Protein AF-A0A6A9SQL6-F1 (afdb_monomer)

Foldseek 3Di:
DDDDDDDDDDDPDPDDDDDDDDDDPAAAEAEEAEDAAEEAEAARYAEYAEYEYAHYEYEYYHYHAYAEYEYAAYEYYYEHEPDHPAAHEFEYAAYEYEYAYALQYFAKEKEFEQAFAEEEEDHPFDPWDDDGGIIIGGRHNHPHYYYIYYHHYYYYYYHHD

Sequence (161 aa):
GALAVDVDVSGDASGVRVDLDVEVPDGTAMAVVQTENGDVDVSDVAAVEAARSSNGDVTVRNAGPVEAVATENGDVGADVPAPLAGDVLVRSENGDVEAAVSPDVDAVVDAQTTNGTVDVDGLDLQDGSSGDTRVTGTLGDGTHEVTVVSTNGDVEVRALA

Solvent-accessible surface area (backbone atoms only — not comparable to full-atom values): 8320 Å² total; per-residue (Å²): 137,86,88,83,88,83,87,87,84,85,76,95,71,97,73,85,85,85,86,83,88,82,89,72,67,83,61,42,68,45,59,78,48,74,43,69,66,44,68,42,82,46,64,60,27,42,23,33,53,28,42,34,18,44,36,19,36,26,36,40,40,71,42,31,35,51,32,32,40,32,22,46,32,24,40,27,39,35,47,40,41,58,67,65,87,58,52,28,40,40,32,13,48,36,19,36,26,39,37,28,36,29,75,79,27,48,19,31,39,41,35,33,24,76,46,50,42,37,47,77,43,84,62,86,59,40,97,48,50,82,46,63,36,35,35,38,24,26,28,76,88,40,81,30,43,37,39,37,35,11,44,38,19,37,27,42,38,33,46,48,131

Secondary structure (DSSP, 8-state):
----------S--S-----------TTPEEEEEE-SSS-EEEES-SEEEEEE-SSS-EEEES-S-EEEEEEEES-EEEEEPSSPSS-EEEEEEES-EEEEE-TT--EEEEEEEEES-EEEES---EEEEEETTEEEEEETT--EEEEEEEEES-EEEEE--

pLDDT: mean 93.25, std 8.97, range [56.0, 98.88]

Nearest PDB structures (foldseek):
  4qrk-assembly1_A  TM=5.456E-01  e=3.244E-03  Clostridium sporogenes ATCC 15579

Radius of gyration: 16.6 Å; Cα contacts (8 Å, |Δi|>4): 471; chains: 1; bounding box: 43×31×47 Å

Structure (mmCIF, N/CA/C/O backbone):
data_AF-A0A6A9SQL6-F1
#
_entry.id   AF-A0A6A9SQL6-F1
#
loop_
_atom_site.group_PDB
_atom_site.id
_atom_site.type_symbol
_atom_site.label_atom_id
_atom_site.label_alt_id
_atom_site.label_comp_id
_atom_site.label_asym_id
_atom_site.label_entity_id
_atom_site.label_seq_id
_atom_site.pdbx_PDB_ins_code
_atom_site.Cartn_x
_atom_site.Cartn_y
_atom_site.Cartn_z
_atom_site.occupancy
_atom_site.B_iso_or_equiv
_atom_site.auth_seq_id
_atom_site.auth_comp_id
_atom_site.auth_asym_id
_atom_site.auth_atom_id
_atom_site.pdbx_PDB_model_num
ATOM 1 N N . GLY A 1 1 ? 0.603 -19.137 -15.967 1.00 56.00 1 GLY A N 1
ATOM 2 C CA . GLY A 1 1 ? 1.843 -19.095 -16.771 1.00 56.00 1 GLY A CA 1
ATOM 3 C C . GLY A 1 1 ? 2.487 -17.747 -16.547 1.00 56.00 1 GLY A C 1
ATOM 4 O O . GLY A 1 1 ? 1.750 -16.831 -16.224 1.00 56.00 1 GLY A O 1
ATOM 5 N N . ALA A 1 2 ? 3.808 -17.631 -16.655 1.00 70.00 2 ALA A N 1
ATOM 6 C CA . ALA A 1 2 ? 4.505 -16.354 -16.487 1.00 70.00 2 ALA A CA 1
ATOM 7 C C . ALA A 1 2 ? 4.816 -15.741 -17.860 1.00 70.00 2 ALA A C 1
ATOM 9 O O . ALA A 1 2 ? 5.258 -16.460 -18.759 1.00 70.00 2 ALA A O 1
ATOM 10 N N . LEU A 1 3 ? 4.580 -14.438 -18.008 1.00 73.56 3 LEU A N 1
ATOM 11 C CA . LEU A 1 3 ? 5.085 -13.632 -19.115 1.00 73.56 3 LEU A CA 1
ATOM 12 C C . LEU A 1 3 ? 6.306 -12.874 -18.593 1.00 73.56 3 LEU A C 1
ATOM 14 O O . LEU A 1 3 ? 6.203 -12.175 -17.593 1.00 73.56 3 LEU A O 1
ATOM 18 N N . ALA A 1 4 ? 7.450 -13.039 -19.249 1.00 74.06 4 ALA A N 1
ATOM 19 C CA . ALA A 1 4 ? 8.660 -12.285 -18.953 1.00 74.06 4 ALA A CA 1
ATOM 20 C C . ALA A 1 4 ? 9.077 -11.538 -20.219 1.00 74.06 4 ALA A C 1
ATOM 22 O O . ALA A 1 4 ? 9.166 -12.145 -21.290 1.00 74.06 4 ALA A O 1
ATOM 23 N N . VAL A 1 5 ? 9.311 -10.236 -20.086 1.00 72.69 5 VAL A N 1
ATOM 24 C CA . VAL A 1 5 ? 9.843 -9.382 -21.148 1.00 72.69 5 VAL A CA 1
ATOM 25 C C . VAL A 1 5 ? 11.193 -8.874 -20.671 1.00 72.69 5 VAL A C 1
ATOM 27 O O . VAL A 1 5 ? 11.274 -8.213 -19.643 1.00 72.69 5 VAL A O 1
ATOM 30 N N . ASP A 1 6 ? 12.243 -9.234 -21.400 1.00 73.69 6 ASP A N 1
ATOM 31 C CA . ASP A 1 6 ? 13.618 -8.835 -21.113 1.00 73.69 6 ASP A CA 1
ATOM 32 C C . ASP A 1 6 ? 14.095 -7.897 -22.223 1.00 73.69 6 ASP A C 1
ATOM 34 O O . ASP A 1 6 ? 13.872 -8.162 -23.412 1.00 73.69 6 ASP A O 1
ATOM 38 N N . VAL A 1 7 ? 14.702 -6.779 -21.834 1.00 69.06 7 VAL A N 1
ATOM 39 C CA . VAL A 1 7 ? 15.183 -5.758 -22.765 1.00 69.06 7 VAL A CA 1
ATOM 40 C C . VAL A 1 7 ? 16.703 -5.839 -22.827 1.00 69.06 7 VAL A C 1
ATOM 42 O O . VAL A 1 7 ? 17.401 -5.262 -21.996 1.00 69.06 7 VAL A O 1
ATOM 45 N N . ASP A 1 8 ? 17.222 -6.517 -23.850 1.00 73.88 8 ASP A N 1
ATOM 46 C CA . ASP A 1 8 ? 18.658 -6.551 -24.134 1.00 73.88 8 ASP A CA 1
ATOM 47 C C . ASP A 1 8 ? 19.063 -5.344 -24.992 1.00 73.88 8 ASP A C 1
ATOM 49 O O . ASP A 1 8 ? 18.639 -5.191 -26.143 1.00 73.88 8 ASP A O 1
ATOM 53 N N . VAL A 1 9 ? 19.893 -4.465 -24.429 1.00 67.19 9 VAL A N 1
ATOM 54 C CA . VAL A 1 9 ? 20.418 -3.281 -25.119 1.00 67.19 9 VAL A CA 1
ATOM 55 C C . VAL A 1 9 ? 21.890 -3.503 -25.447 1.00 67.19 9 VAL A C 1
ATOM 57 O O . VAL A 1 9 ? 22.757 -3.421 -24.579 1.00 67.19 9 VAL A O 1
ATOM 60 N N . SER A 1 10 ? 22.198 -3.716 -26.726 1.00 71.69 10 SER A N 1
ATOM 61 C CA . SER A 1 10 ? 23.579 -3.811 -27.216 1.00 71.69 10 SER A CA 1
ATOM 62 C C . SER A 1 10 ? 24.049 -2.507 -27.884 1.00 71.69 10 SER A C 1
ATOM 64 O O . SER A 1 10 ? 23.351 -1.983 -28.753 1.00 71.69 10 SER A O 1
ATOM 66 N N . GLY A 1 11 ? 25.261 -2.035 -27.561 1.00 68.19 11 GLY A N 1
ATOM 67 C CA . GLY A 1 11 ? 25.911 -0.865 -28.184 1.00 68.19 11 GLY A CA 1
ATOM 68 C C . GLY A 1 11 ? 25.877 0.416 -27.334 1.00 68.19 11 GLY A C 1
ATOM 69 O O . GLY A 1 11 ? 25.434 0.398 -26.191 1.00 68.19 11 GLY A O 1
ATOM 70 N N . ASP A 1 12 ? 26.359 1.536 -27.884 1.00 66.44 12 ASP A N 1
ATOM 71 C CA . ASP A 1 12 ? 26.286 2.858 -27.240 1.00 66.44 12 ASP A CA 1
ATOM 72 C C . ASP A 1 12 ? 24.874 3.449 -27.396 1.00 66.44 12 ASP A C 1
ATOM 74 O O . ASP A 1 12 ? 24.592 4.199 -28.334 1.00 66.44 12 ASP A O 1
ATOM 78 N N . ALA A 1 13 ? 23.962 3.097 -26.490 1.00 64.19 13 ALA A N 1
ATOM 79 C CA . ALA A 1 13 ? 22.640 3.707 -26.416 1.00 64.19 13 ALA A CA 1
ATOM 80 C C . ALA A 1 13 ? 22.642 4.826 -25.362 1.00 64.19 13 ALA A C 1
ATOM 82 O O . ALA A 1 13 ? 22.770 4.573 -24.169 1.00 64.19 13 ALA A O 1
ATOM 83 N N . SER A 1 14 ? 22.478 6.083 -25.788 1.00 73.19 14 SER A N 1
ATOM 84 C CA . SER A 1 14 ? 22.450 7.246 -24.882 1.00 73.19 14 SER A CA 1
ATOM 85 C C . SER A 1 14 ? 21.106 7.447 -24.163 1.00 73.19 14 SER A C 1
ATOM 87 O O . SER A 1 14 ? 20.902 8.471 -23.516 1.00 73.19 14 SER A O 1
ATOM 89 N N . GLY A 1 15 ? 20.174 6.506 -24.314 1.00 69.75 15 GLY A N 1
ATOM 90 C CA . GLY A 1 15 ? 18.847 6.532 -23.710 1.00 69.75 15 GLY A CA 1
ATOM 91 C C . GLY A 1 15 ? 17.944 5.503 -24.376 1.00 69.75 15 GLY A C 1
ATOM 92 O O . GLY A 1 15 ? 17.667 5.602 -25.570 1.00 69.75 15 GLY A O 1
ATOM 93 N N . VAL A 1 16 ? 17.499 4.519 -23.603 1.00 73.88 16 VAL A N 1
ATOM 94 C CA . VAL A 1 16 ? 16.505 3.528 -24.017 1.00 73.88 16 VAL A CA 1
ATOM 95 C C . VAL A 1 16 ? 15.273 3.750 -23.159 1.00 73.88 16 VAL A C 1
ATOM 97 O O . VAL A 1 16 ? 15.387 3.877 -21.943 1.00 73.88 16 VAL A O 1
ATOM 100 N N . ARG A 1 17 ? 14.110 3.837 -23.801 1.00 77.56 17 ARG A N 1
ATOM 101 C CA . ARG A 1 17 ? 12.813 3.760 -23.132 1.00 77.56 17 ARG A CA 1
ATOM 102 C C . ARG A 1 17 ? 12.059 2.588 -23.722 1.00 77.56 17 ARG A C 1
ATOM 104 O O . ARG A 1 17 ? 12.098 2.395 -24.939 1.00 77.56 17 ARG A O 1
ATOM 111 N N . VAL A 1 18 ? 11.420 1.828 -22.851 1.00 79.56 18 VAL A N 1
ATOM 112 C CA . VAL A 1 18 ? 10.529 0.741 -23.223 1.00 79.56 18 VAL A CA 1
ATOM 113 C C . VAL A 1 18 ? 9.227 0.990 -22.500 1.00 79.56 18 VAL A C 1
ATOM 115 O O . VAL A 1 18 ? 9.208 1.016 -21.276 1.00 79.56 18 VAL A O 1
ATOM 118 N N . ASP A 1 19 ? 8.176 1.169 -23.285 1.00 81.12 19 ASP A N 1
ATOM 119 C CA . ASP A 1 19 ? 6.804 1.226 -22.809 1.00 81.12 19 ASP A CA 1
ATOM 120 C C . ASP A 1 19 ? 6.155 -0.099 -23.223 1.00 81.12 19 ASP A C 1
ATOM 122 O O . ASP A 1 19 ? 6.241 -0.499 -24.392 1.00 81.12 19 ASP A O 1
ATOM 126 N N . LEU A 1 20 ? 5.588 -0.823 -22.258 1.00 82.50 20 LEU A N 1
ATOM 127 C CA . LEU A 1 20 ? 4.969 -2.123 -22.488 1.00 82.50 20 LEU A CA 1
ATOM 128 C C . LEU A 1 20 ? 3.528 -2.110 -21.989 1.00 82.50 20 LEU A C 1
ATOM 130 O O . LEU A 1 20 ? 3.279 -2.223 -20.794 1.00 82.50 20 LEU A O 1
ATOM 134 N N . ASP A 1 21 ? 2.594 -2.082 -22.932 1.00 85.25 21 ASP A N 1
ATOM 135 C CA . ASP A 1 21 ? 1.173 -2.269 -22.660 1.00 85.25 21 ASP A CA 1
ATOM 136 C C . ASP A 1 21 ? 0.801 -3.749 -22.836 1.00 85.25 21 ASP A C 1
ATOM 138 O O . ASP A 1 21 ? 0.971 -4.325 -23.919 1.00 85.25 21 ASP A O 1
ATOM 142 N N . VAL A 1 22 ? 0.288 -4.382 -21.777 1.00 85.94 22 VAL A N 1
ATOM 143 C CA . VAL A 1 22 ? -0.178 -5.778 -21.803 1.00 85.94 22 VAL A CA 1
ATOM 144 C C . VAL A 1 22 ? -1.675 -5.823 -21.527 1.00 85.94 22 VAL A C 1
ATOM 146 O O . VAL A 1 22 ? -2.109 -5.600 -20.403 1.00 85.94 22 VAL A O 1
ATOM 149 N N . GLU A 1 23 ? -2.465 -6.177 -22.539 1.00 87.44 23 GLU A N 1
ATOM 150 C CA . GLU A 1 23 ? -3.907 -6.383 -22.383 1.00 87.44 23 GLU A CA 1
ATOM 151 C C . GLU A 1 23 ? -4.211 -7.856 -22.077 1.00 87.44 23 GLU A C 1
ATOM 153 O O . GLU A 1 23 ? -3.758 -8.772 -22.777 1.00 87.44 23 GLU A O 1
ATOM 158 N N . VAL A 1 24 ? -4.983 -8.089 -21.018 1.00 88.38 24 VAL A N 1
ATOM 159 C CA . VAL A 1 24 ? -5.432 -9.417 -20.584 1.00 88.38 24 VAL A CA 1
ATOM 160 C C . VAL A 1 24 ? -6.956 -9.498 -20.673 1.00 88.38 24 VAL A C 1
ATOM 162 O O . VAL A 1 24 ? -7.620 -8.469 -20.608 1.00 88.38 24 VAL A O 1
ATOM 165 N N . PRO A 1 25 ? -7.548 -10.697 -20.828 1.00 88.06 25 PRO A N 1
ATOM 166 C CA . PRO A 1 25 ? -8.999 -10.831 -20.794 1.00 88.06 25 PRO A CA 1
ATOM 167 C C . PRO A 1 25 ? -9.605 -10.279 -19.499 1.00 88.06 25 PRO A C 1
ATOM 169 O O . PRO A 1 25 ? -9.022 -10.446 -18.423 1.00 88.06 25 PRO A O 1
ATOM 172 N N . ASP A 1 26 ? -10.808 -9.718 -19.595 1.00 80.50 26 ASP A N 1
ATOM 173 C CA . ASP A 1 26 ? -11.561 -9.243 -18.435 1.00 80.50 26 ASP A CA 1
ATOM 174 C C . ASP A 1 26 ? -11.653 -10.322 -17.350 1.00 80.50 26 ASP A C 1
ATOM 176 O O . ASP A 1 26 ? -11.943 -11.496 -17.618 1.00 80.50 26 ASP A O 1
ATOM 180 N N . GLY A 1 27 ? -11.415 -9.918 -16.105 1.00 79.19 27 GLY A N 1
ATOM 181 C CA . GLY A 1 27 ? -11.475 -10.822 -14.962 1.00 79.19 27 GLY A CA 1
ATOM 182 C C . GLY A 1 27 ? -10.301 -11.805 -14.869 1.00 79.19 27 GLY A C 1
ATOM 183 O O . GLY A 1 27 ? -10.410 -12.833 -14.197 1.00 79.19 27 GLY A O 1
ATOM 184 N N . THR A 1 28 ? -9.170 -11.520 -15.520 1.00 88.44 28 THR A N 1
ATOM 185 C CA . THR A 1 28 ? -7.940 -12.290 -15.298 1.00 88.44 28 THR A CA 1
ATOM 186 C C . THR A 1 28 ? -7.348 -11.948 -13.928 1.00 88.44 28 THR A C 1
ATOM 188 O O . THR A 1 28 ? -7.236 -10.779 -13.576 1.00 88.44 28 THR A O 1
ATOM 191 N N . ALA A 1 29 ? -6.958 -12.961 -13.150 1.00 91.06 29 ALA A N 1
ATOM 192 C CA . ALA A 1 29 ? -6.194 -12.778 -11.916 1.00 91.06 29 ALA A CA 1
ATOM 193 C C . ALA A 1 29 ? -4.693 -12.681 -12.228 1.00 91.06 29 ALA A C 1
ATOM 195 O O . ALA A 1 29 ? -4.143 -13.551 -12.913 1.00 91.06 29 ALA A O 1
ATOM 196 N N . MET A 1 30 ? -4.038 -11.636 -11.727 1.00 91.75 30 MET A N 1
ATOM 197 C CA . MET A 1 30 ? -2.603 -11.404 -11.868 1.00 91.75 30 MET A CA 1
ATOM 198 C C . MET A 1 30 ? -1.861 -12.008 -10.679 1.00 91.75 30 MET A C 1
ATOM 200 O O . MET A 1 30 ? -2.187 -11.716 -9.533 1.00 91.75 30 MET A O 1
ATOM 204 N N . ALA A 1 31 ? -0.851 -12.835 -10.958 1.00 91.25 31 ALA A N 1
ATOM 205 C CA . ALA A 1 31 ? 0.062 -13.321 -9.927 1.00 91.25 31 ALA A CA 1
ATOM 206 C C . ALA A 1 31 ? 1.043 -12.198 -9.547 1.00 91.25 31 ALA A C 1
ATOM 208 O O . ALA A 1 31 ? 0.775 -11.398 -8.664 1.00 91.25 31 ALA A O 1
ATOM 209 N N . VAL A 1 32 ? 2.147 -12.052 -10.281 1.00 93.06 32 VAL A N 1
ATOM 210 C CA . VAL A 1 32 ? 3.134 -10.996 -10.021 1.00 93.06 32 VAL A CA 1
ATOM 211 C C . VAL A 1 32 ? 3.351 -10.161 -11.275 1.00 93.06 32 VAL A C 1
ATOM 213 O O . VAL A 1 32 ? 3.657 -10.709 -12.335 1.00 93.06 32 VAL A O 1
ATOM 216 N N . VAL A 1 33 ? 3.232 -8.843 -11.131 1.00 92.75 33 VAL A N 1
ATOM 217 C CA . VAL A 1 33 ? 3.641 -7.833 -12.112 1.00 92.75 33 VAL A CA 1
ATOM 218 C C . VAL A 1 33 ? 4.816 -7.072 -11.514 1.00 92.75 33 VAL A C 1
ATOM 220 O O . VAL A 1 33 ? 4.715 -6.560 -10.400 1.00 92.75 33 VAL A O 1
ATOM 223 N N . GLN A 1 34 ? 5.957 -7.037 -12.201 1.00 93.00 34 GLN A N 1
ATOM 224 C CA . GLN A 1 34 ? 7.130 -6.356 -11.664 1.00 93.00 34 GLN A CA 1
ATOM 225 C C . GLN A 1 34 ? 8.063 -5.795 -12.732 1.00 93.00 34 GLN A C 1
ATOM 227 O O . GLN A 1 34 ? 8.218 -6.388 -13.799 1.00 93.00 34 GLN A O 1
ATOM 232 N N . THR A 1 35 ? 8.740 -4.706 -12.384 1.00 91.00 35 THR A N 1
ATOM 233 C CA . THR A 1 35 ? 9.860 -4.134 -13.138 1.00 91.00 35 THR A CA 1
ATOM 234 C C . THR A 1 35 ? 10.972 -3.688 -12.185 1.00 91.00 35 THR A C 1
ATOM 236 O O . THR A 1 35 ? 10.744 -3.495 -10.995 1.00 91.00 35 THR A O 1
ATOM 239 N N . GLU A 1 36 ? 12.196 -3.542 -12.684 1.00 90.25 36 GLU A N 1
ATOM 240 C CA . GLU A 1 36 ? 13.284 -2.905 -11.924 1.00 90.25 36 GLU A CA 1
ATOM 241 C C . GLU A 1 36 ? 13.324 -1.387 -12.149 1.00 90.25 36 GLU A C 1
ATOM 243 O O . GLU A 1 36 ? 13.777 -0.634 -11.288 1.00 90.25 36 GLU A O 1
ATOM 248 N N . ASN A 1 37 ? 12.877 -0.934 -13.322 1.00 89.19 37 ASN A N 1
ATOM 249 C CA . ASN A 1 37 ? 12.878 0.469 -13.714 1.00 89.19 37 ASN A CA 1
ATOM 250 C C . ASN A 1 37 ? 11.616 0.778 -14.518 1.00 89.19 37 ASN A C 1
ATOM 252 O O . ASN A 1 37 ? 11.268 0.032 -15.437 1.00 89.19 37 ASN A O 1
ATOM 256 N N . GLY A 1 38 ? 10.991 1.905 -14.208 1.00 90.38 38 GLY A N 1
ATOM 257 C CA . GLY A 1 38 ? 9.721 2.322 -14.778 1.00 90.38 38 GLY A CA 1
ATOM 258 C C . GLY A 1 38 ? 8.542 2.013 -13.867 1.00 90.38 38 GLY A C 1
ATOM 259 O O . GLY A 1 38 ? 8.660 1.315 -12.853 1.00 90.38 38 GLY A O 1
ATOM 260 N N . ASP A 1 39 ? 7.411 2.571 -14.264 1.00 94.38 39 ASP A N 1
ATOM 261 C CA . ASP A 1 39 ? 6.179 2.519 -13.499 1.00 94.38 39 ASP A CA 1
ATOM 262 C C . ASP A 1 39 ? 5.441 1.201 -13.764 1.00 94.38 39 ASP A C 1
ATOM 264 O O . ASP A 1 39 ? 5.624 0.547 -14.798 1.00 94.38 39 ASP A O 1
ATOM 268 N N . VAL A 1 40 ? 4.618 0.789 -12.805 1.00 95.62 40 VAL A N 1
ATOM 269 C CA . VAL A 1 40 ? 3.725 -0.363 -12.935 1.00 95.62 40 VAL A CA 1
ATOM 270 C C . VAL A 1 40 ? 2.301 0.102 -12.698 1.00 95.62 40 VAL A C 1
ATOM 272 O O . VAL A 1 40 ? 1.930 0.408 -11.569 1.00 95.62 40 VAL A O 1
ATOM 275 N N . ASP A 1 41 ? 1.488 0.066 -13.747 1.00 96.62 41 ASP A N 1
ATOM 276 C CA . ASP A 1 41 ? 0.055 0.332 -13.674 1.00 96.62 41 ASP A CA 1
ATOM 277 C C . ASP A 1 41 ? -0.730 -0.957 -13.935 1.00 96.62 41 ASP A C 1
ATOM 279 O O . ASP A 1 41 ? -0.597 -1.590 -14.984 1.00 96.62 41 ASP A O 1
ATOM 283 N N . VAL A 1 42 ? -1.561 -1.358 -12.973 1.00 95.81 42 VAL A N 1
ATOM 284 C CA . VAL A 1 42 ? -2.477 -2.498 -13.103 1.00 95.81 42 VAL A CA 1
ATOM 285 C C . VAL A 1 42 ? -3.903 -2.014 -12.881 1.00 95.81 42 VAL A C 1
ATOM 287 O O . VAL A 1 42 ? -4.213 -1.445 -11.832 1.00 95.81 42 VAL A O 1
ATOM 290 N N . SER A 1 43 ? -4.790 -2.273 -13.843 1.00 95.00 43 SER A N 1
ATOM 291 C CA . SER A 1 43 ? -6.209 -1.949 -13.703 1.00 95.00 43 SER A CA 1
ATOM 292 C C . SER A 1 43 ? -7.145 -3.003 -14.280 1.00 95.00 43 SER A C 1
ATOM 294 O O . SER A 1 43 ? -6.755 -3.790 -15.139 1.00 95.00 43 SER A O 1
ATOM 296 N N . ASP A 1 44 ? -8.387 -3.013 -13.788 1.00 93.56 44 ASP A N 1
ATOM 297 C CA . ASP A 1 44 ? -9.512 -3.775 -14.354 1.00 93.56 44 ASP A CA 1
ATOM 298 C C . ASP A 1 44 ? -9.286 -5.306 -14.398 1.00 93.56 44 ASP A C 1
ATOM 300 O O . ASP A 1 44 ? -9.751 -6.026 -15.287 1.00 93.56 44 ASP A O 1
ATOM 304 N N . VAL A 1 45 ? -8.579 -5.827 -13.390 1.00 94.62 45 VAL A N 1
ATOM 305 C CA . VAL A 1 45 ? -8.245 -7.253 -13.220 1.00 94.62 45 VAL A CA 1
ATOM 306 C C . VAL A 1 45 ? -9.017 -7.891 -12.061 1.00 94.62 45 VAL A C 1
ATOM 308 O O . VAL A 1 45 ? -9.417 -7.226 -11.111 1.00 94.62 45 VAL A O 1
ATOM 311 N N . ALA A 1 46 ? -9.216 -9.213 -12.088 1.00 94.94 46 ALA A N 1
ATOM 312 C CA . ALA A 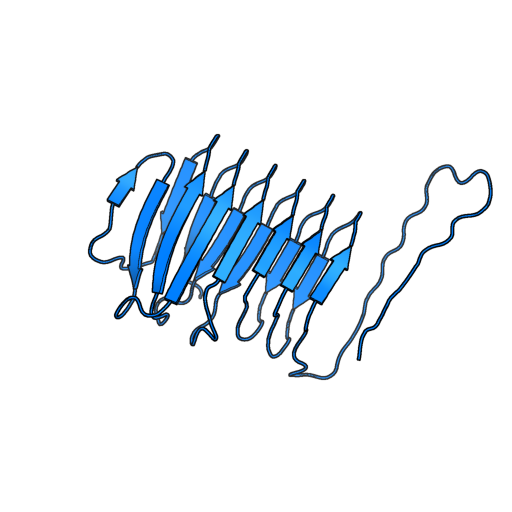1 46 ? -10.000 -9.899 -11.049 1.00 94.94 46 ALA A CA 1
ATOM 313 C C . ALA A 1 46 ? -9.302 -10.004 -9.687 1.00 94.94 46 ALA A C 1
ATOM 315 O O . ALA A 1 46 ? -9.985 -10.207 -8.689 1.00 94.94 46 ALA A O 1
ATOM 316 N N . ALA A 1 47 ? -7.971 -9.953 -9.653 1.00 95.50 47 ALA A N 1
ATOM 317 C CA . ALA A 1 47 ? -7.158 -9.991 -8.437 1.00 95.50 47 ALA A CA 1
ATOM 318 C C . ALA A 1 47 ? -5.700 -9.650 -8.776 1.00 95.50 47 ALA A C 1
ATOM 320 O O . ALA A 1 47 ? -5.281 -9.852 -9.922 1.00 95.50 47 ALA A O 1
ATOM 321 N N . VAL A 1 48 ? -4.933 -9.201 -7.782 1.00 96.69 48 VAL A N 1
ATOM 322 C CA . VAL A 1 48 ? -3.488 -8.949 -7.878 1.00 96.69 48 VAL A CA 1
ATOM 323 C C . VAL A 1 48 ? -2.784 -9.521 -6.648 1.00 96.69 48 VAL A C 1
ATOM 325 O O . VAL A 1 48 ? -2.904 -8.982 -5.553 1.00 96.69 48 VAL A O 1
ATOM 328 N N . GLU A 1 49 ? -2.004 -10.588 -6.818 1.00 96.75 49 GLU A N 1
ATOM 329 C CA . GLU A 1 49 ? -1.154 -11.103 -5.731 1.00 96.75 49 GLU A CA 1
ATOM 330 C C . GLU A 1 49 ? 0.015 -10.132 -5.468 1.00 96.75 49 GLU A C 1
ATOM 332 O O . GLU A 1 49 ? 0.300 -9.793 -4.323 1.00 96.75 49 GLU A O 1
ATOM 337 N N . ALA A 1 50 ? 0.671 -9.595 -6.504 1.00 97.12 50 ALA A N 1
ATOM 338 C CA . ALA A 1 50 ? 1.646 -8.526 -6.311 1.00 97.12 50 ALA A CA 1
ATOM 339 C C . ALA A 1 50 ? 1.890 -7.615 -7.523 1.00 97.12 50 ALA A C 1
ATOM 341 O O . ALA A 1 50 ? 2.044 -8.097 -8.645 1.00 97.12 50 ALA A O 1
ATOM 342 N N . ALA A 1 51 ? 2.075 -6.318 -7.264 1.00 97.69 51 ALA A N 1
ATOM 343 C CA . ALA A 1 51 ? 2.610 -5.330 -8.206 1.00 97.69 51 ALA A CA 1
ATOM 344 C C . ALA A 1 51 ? 3.844 -4.635 -7.601 1.00 97.69 51 ALA A C 1
ATOM 346 O O . ALA A 1 51 ? 3.788 -4.184 -6.453 1.00 97.69 51 ALA A O 1
ATOM 347 N N . ARG A 1 52 ? 4.984 -4.606 -8.313 1.00 97.75 52 ARG A N 1
ATOM 348 C CA . ARG A 1 52 ? 6.254 -4.107 -7.751 1.00 97.75 52 ARG A CA 1
ATOM 349 C C . ARG A 1 52 ? 7.145 -3.337 -8.727 1.00 97.75 52 ARG A C 1
ATOM 351 O O . ARG A 1 52 ? 7.331 -3.771 -9.858 1.00 97.75 52 ARG A O 1
ATOM 358 N N . SER A 1 53 ? 7.804 -2.288 -8.246 1.00 96.19 53 SER A N 1
ATOM 359 C CA . SER A 1 53 ? 8.936 -1.649 -8.932 1.00 96.19 53 SER A CA 1
ATOM 360 C C . SER A 1 53 ? 10.125 -1.480 -7.981 1.00 96.19 53 SER A C 1
ATOM 362 O O . SER A 1 53 ? 9.963 -1.514 -6.764 1.00 96.19 53 SER A O 1
ATOM 364 N N . SER A 1 54 ? 11.338 -1.329 -8.509 1.00 96.06 54 SER A N 1
ATOM 365 C CA . SER A 1 54 ? 12.466 -0.804 -7.718 1.00 96.06 54 SER A CA 1
ATOM 366 C C . SER A 1 54 ? 12.658 0.697 -7.944 1.00 96.06 54 SER A C 1
ATOM 368 O O . SER A 1 54 ? 13.092 1.404 -7.037 1.00 96.06 54 SER A O 1
ATOM 370 N N . ASN A 1 55 ? 12.347 1.193 -9.143 1.00 94.50 55 ASN A N 1
ATOM 371 C CA . ASN A 1 55 ? 12.525 2.594 -9.520 1.00 94.50 55 ASN A CA 1
ATOM 372 C C . ASN A 1 55 ? 11.385 3.027 -10.441 1.00 94.50 55 ASN A C 1
ATOM 374 O O . ASN A 1 55 ? 11.504 2.936 -11.664 1.00 94.50 55 ASN A O 1
ATOM 378 N N . GLY A 1 56 ? 10.300 3.488 -9.844 1.00 95.38 56 GLY A N 1
ATOM 379 C CA . GLY A 1 56 ? 9.086 3.912 -10.519 1.00 95.38 56 GLY A CA 1
ATOM 380 C C .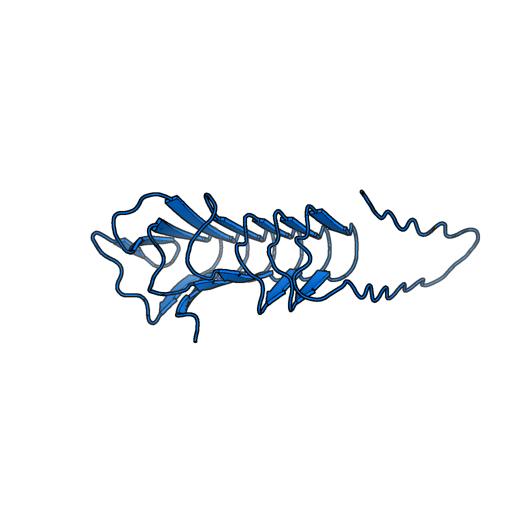 GLY A 1 56 ? 7.888 3.805 -9.594 1.00 95.38 56 GLY A C 1
ATOM 381 O O . GLY A 1 56 ? 7.943 3.146 -8.544 1.00 95.38 56 GLY A O 1
ATOM 382 N N . ASP A 1 57 ? 6.815 4.450 -10.014 1.00 98.31 57 ASP A N 1
ATOM 383 C CA . ASP A 1 57 ? 5.562 4.467 -9.282 1.00 98.31 57 ASP A CA 1
ATOM 384 C C . ASP A 1 57 ? 4.826 3.145 -9.502 1.00 98.31 57 ASP A C 1
ATOM 386 O O . ASP A 1 57 ? 4.967 2.482 -10.535 1.00 98.31 57 ASP A O 1
ATOM 390 N N . VAL A 1 58 ? 4.046 2.717 -8.513 1.00 98.56 58 VAL A N 1
ATOM 391 C CA . VAL A 1 58 ? 3.252 1.491 -8.627 1.00 98.56 58 VAL A CA 1
ATOM 392 C C . VAL A 1 58 ? 1.815 1.797 -8.272 1.00 98.56 58 VAL A C 1
ATOM 394 O O . VAL A 1 58 ? 1.509 2.139 -7.132 1.00 98.56 58 VAL A O 1
ATOM 397 N N . THR A 1 59 ? 0.923 1.606 -9.239 1.00 98.44 59 THR A N 1
ATOM 398 C CA . THR A 1 59 ? -0.503 1.806 -9.038 1.00 98.44 59 THR A CA 1
ATOM 399 C C . THR A 1 59 ? -1.321 0.557 -9.350 1.00 98.44 59 THR A C 1
ATOM 401 O O . THR A 1 59 ? -1.207 -0.031 -10.425 1.00 98.44 59 THR A O 1
ATOM 404 N N . VAL A 1 60 ? -2.223 0.192 -8.436 1.00 98.19 60 VAL A N 1
ATOM 405 C CA . VAL A 1 60 ? -3.282 -0.799 -8.662 1.00 98.19 60 VAL A CA 1
ATOM 406 C C . VAL A 1 60 ? -4.650 -0.147 -8.450 1.00 98.19 60 VAL A C 1
ATOM 408 O O . VAL A 1 60 ? -4.947 0.313 -7.350 1.00 98.19 60 VAL A O 1
ATOM 411 N N . ARG A 1 61 ? -5.491 -0.104 -9.493 1.00 97.12 61 ARG A N 1
ATOM 412 C CA . ARG A 1 61 ? -6.835 0.514 -9.458 1.00 97.12 61 ARG A CA 1
ATOM 413 C C . ARG A 1 61 ? -7.905 -0.409 -10.022 1.00 97.12 61 ARG A C 1
ATOM 415 O O . ARG A 1 61 ? -7.628 -1.165 -10.945 1.00 97.12 61 ARG A O 1
ATOM 422 N N . ASN A 1 62 ? -9.140 -0.325 -9.528 1.00 94.19 62 ASN A N 1
ATOM 423 C CA . ASN A 1 62 ? -10.273 -1.129 -10.033 1.00 94.19 62 ASN A CA 1
ATOM 424 C C . ASN A 1 62 ? -9.973 -2.643 -10.148 1.00 94.19 62 ASN A C 1
ATOM 426 O O . ASN A 1 62 ? -10.470 -3.321 -11.050 1.00 94.19 62 ASN A O 1
ATOM 430 N N . ALA A 1 63 ? -9.122 -3.174 -9.271 1.00 94.12 63 ALA A N 1
ATOM 431 C CA . ALA A 1 63 ? -8.852 -4.603 -9.190 1.00 94.12 63 ALA A CA 1
ATOM 432 C C . ALA A 1 63 ? -9.847 -5.274 -8.230 1.00 94.12 63 ALA A C 1
ATOM 434 O O . ALA A 1 63 ? -10.501 -4.605 -7.433 1.00 94.12 63 ALA A O 1
ATOM 435 N N . GLY A 1 64 ? -9.960 -6.603 -8.285 1.00 95.44 64 GLY A N 1
ATOM 436 C CA . GLY A 1 64 ? -10.492 -7.379 -7.159 1.00 95.44 64 GLY A CA 1
ATOM 437 C C . GLY A 1 64 ? -9.482 -7.454 -6.001 1.00 95.44 64 GLY A C 1
ATOM 438 O O . GLY A 1 64 ? -8.722 -6.510 -5.808 1.00 95.44 64 GLY A O 1
ATOM 439 N N . PRO A 1 65 ? -9.435 -8.547 -5.216 1.00 96.44 65 PRO A N 1
ATOM 440 C CA . PRO A 1 65 ? -8.537 -8.633 -4.063 1.00 96.44 65 PRO A CA 1
ATOM 441 C C . PRO A 1 65 ? -7.067 -8.362 -4.422 1.00 96.44 65 PRO A C 1
ATOM 443 O O . PRO A 1 65 ? -6.563 -8.893 -5.417 1.00 96.44 65 PRO A O 1
ATOM 446 N N . VAL A 1 66 ? -6.394 -7.559 -3.594 1.00 97.25 66 VAL A N 1
ATOM 447 C CA . VAL A 1 66 ? -4.980 -7.177 -3.734 1.00 97.25 66 VAL A CA 1
ATOM 448 C C . VAL A 1 66 ? -4.218 -7.613 -2.486 1.00 97.25 66 VAL A C 1
ATOM 450 O O . VAL A 1 66 ? -4.686 -7.342 -1.387 1.00 97.25 66 VAL A O 1
ATOM 453 N N . GLU A 1 67 ? -3.060 -8.261 -2.639 1.00 98.12 67 GLU A N 1
ATOM 454 C CA . GLU A 1 67 ? -2.228 -8.684 -1.494 1.00 98.12 67 GLU A CA 1
ATOM 455 C C . GLU A 1 67 ? -1.003 -7.779 -1.284 1.00 98.12 67 GLU A C 1
ATOM 457 O O . GLU A 1 67 ? -0.699 -7.406 -0.152 1.00 98.12 67 GLU A O 1
ATOM 462 N N . ALA A 1 68 ? -0.280 -7.393 -2.344 1.00 98.38 68 ALA A N 1
ATOM 463 C CA . ALA A 1 68 ? 0.924 -6.573 -2.195 1.00 98.38 68 ALA A CA 1
ATOM 464 C C . ALA A 1 68 ? 1.142 -5.549 -3.318 1.00 98.38 68 ALA A C 1
ATOM 466 O O . ALA A 1 68 ? 1.205 -5.898 -4.496 1.00 98.38 68 ALA A O 1
ATOM 467 N N . VAL A 1 69 ? 1.396 -4.294 -2.950 1.00 98.62 69 VAL A N 1
ATOM 468 C CA . VAL A 1 69 ? 1.792 -3.223 -3.877 1.00 98.62 69 VAL A CA 1
ATOM 469 C C . VAL A 1 69 ? 3.008 -2.510 -3.300 1.00 98.62 69 VAL A C 1
ATOM 471 O O . VAL A 1 69 ? 2.969 -2.055 -2.158 1.00 98.62 69 VAL A O 1
ATOM 474 N N . ALA A 1 70 ? 4.126 -2.483 -4.028 1.00 98.56 70 ALA A N 1
ATOM 475 C CA . ALA A 1 70 ? 5.374 -2.002 -3.441 1.00 98.56 70 ALA A CA 1
ATOM 476 C C . ALA A 1 70 ? 6.348 -1.349 -4.418 1.00 98.56 70 ALA A C 1
ATOM 478 O O . ALA A 1 70 ? 6.607 -1.895 -5.486 1.00 98.56 70 ALA A O 1
ATOM 479 N N . THR A 1 71 ? 7.016 -0.286 -3.977 1.00 98.12 71 THR A N 1
ATOM 480 C CA . THR A 1 71 ? 8.219 0.228 -4.645 1.00 98.12 71 THR A CA 1
ATOM 481 C C . THR A 1 71 ? 9.348 0.528 -3.661 1.00 98.12 71 THR A C 1
ATOM 483 O O . THR A 1 71 ? 9.139 0.587 -2.448 1.00 98.12 71 THR A O 1
ATOM 486 N N . GLU A 1 72 ? 10.576 0.651 -4.163 1.00 98.19 72 GLU A N 1
ATOM 487 C CA . GLU A 1 72 ? 11.706 1.166 -3.376 1.00 98.19 72 GLU A CA 1
ATOM 488 C C . GLU A 1 72 ? 11.908 2.670 -3.597 1.00 98.19 72 GLU A C 1
ATOM 490 O O . GLU A 1 72 ? 12.276 3.388 -2.669 1.00 98.19 72 GLU A O 1
ATOM 495 N N . ASN A 1 73 ? 11.666 3.160 -4.813 1.00 97.69 73 ASN A N 1
ATOM 496 C CA . ASN A 1 73 ? 11.808 4.569 -5.158 1.00 97.69 73 ASN A CA 1
ATOM 497 C C . ASN A 1 73 ? 10.667 4.962 -6.093 1.00 97.69 73 ASN A C 1
ATOM 499 O O . ASN A 1 73 ? 10.679 4.567 -7.258 1.00 97.69 73 ASN A O 1
ATOM 503 N N . GLY A 1 74 ? 9.713 5.722 -5.573 1.00 98.19 74 GLY A N 1
ATOM 504 C CA . GLY A 1 74 ? 8.474 6.080 -6.252 1.00 98.19 74 GLY A CA 1
ATOM 505 C C . GLY A 1 74 ? 7.289 6.070 -5.295 1.00 98.19 74 GLY A C 1
ATOM 506 O O . GLY A 1 74 ? 7.384 5.591 -4.157 1.00 98.19 74 GLY A O 1
ATOM 507 N N . ASP A 1 75 ? 6.171 6.574 -5.785 1.00 98.75 75 ASP A N 1
ATOM 508 C CA . ASP A 1 75 ? 4.919 6.621 -5.047 1.00 98.75 75 ASP A CA 1
ATOM 509 C C . ASP A 1 75 ? 4.124 5.325 -5.257 1.00 98.75 75 ASP A C 1
ATOM 511 O O . ASP A 1 75 ? 4.282 4.610 -6.256 1.00 98.75 75 ASP A O 1
ATOM 515 N N . VAL A 1 76 ? 3.269 4.988 -4.291 1.00 98.75 76 VAL A N 1
ATOM 516 C CA . VAL A 1 76 ? 2.416 3.799 -4.371 1.00 98.75 76 VAL A CA 1
ATOM 517 C C . VAL A 1 76 ? 0.960 4.159 -4.163 1.00 98.75 76 VAL A C 1
ATOM 519 O O . VAL A 1 76 ? 0.603 4.730 -3.140 1.00 98.75 76 VAL A O 1
ATOM 522 N N . GLY A 1 77 ? 0.112 3.751 -5.106 1.00 98.62 77 GLY A N 1
ATOM 523 C CA . GLY A 1 77 ? -1.340 3.879 -5.020 1.00 98.62 77 GLY A CA 1
ATOM 524 C C . GLY A 1 77 ? -2.030 2.519 -5.103 1.00 98.62 77 GLY A C 1
ATOM 525 O O . GLY A 1 77 ? -1.789 1.760 -6.041 1.00 98.62 77 GLY A O 1
ATOM 526 N N . ALA A 1 78 ? -2.920 2.201 -4.166 1.00 98.56 78 ALA A N 1
ATOM 527 C CA . ALA A 1 78 ? -3.668 0.944 -4.207 1.00 98.56 78 ALA A CA 1
ATOM 528 C C . ALA A 1 78 ? -5.134 1.103 -3.790 1.00 98.56 78 ALA A C 1
ATOM 530 O O . ALA A 1 78 ? -5.430 1.589 -2.698 1.00 98.56 78 ALA A O 1
ATOM 531 N N . ASP A 1 79 ? -6.048 0.609 -4.626 1.00 98.62 79 A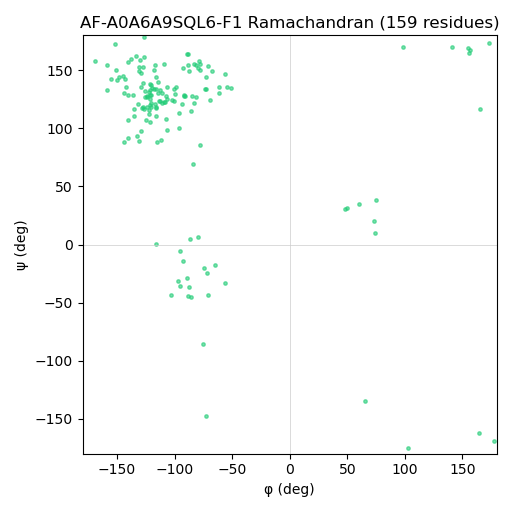SP A N 1
ATOM 532 C CA . ASP A 1 79 ? -7.420 0.316 -4.213 1.00 98.62 79 ASP A CA 1
ATOM 533 C C . ASP A 1 79 ? -7.458 -1.051 -3.507 1.00 98.62 79 ASP A C 1
ATOM 535 O O . ASP A 1 79 ? -7.011 -2.062 -4.053 1.00 98.62 79 ASP A O 1
ATOM 539 N N . VAL A 1 80 ? -8.015 -1.092 -2.297 1.00 98.50 80 VAL A N 1
ATOM 540 C CA . VAL A 1 80 ? -8.153 -2.293 -1.462 1.00 98.50 80 VAL A CA 1
ATOM 541 C C . VAL A 1 80 ? -9.647 -2.602 -1.279 1.00 98.50 80 VAL A C 1
ATOM 543 O O . VAL A 1 80 ? -10.281 -2.103 -0.341 1.00 98.50 80 VAL A O 1
ATOM 546 N N . PRO A 1 81 ? -10.260 -3.383 -2.189 1.00 97.88 81 PRO A N 1
ATOM 547 C CA . PRO A 1 81 ? -11.686 -3.695 -2.140 1.00 97.88 81 PRO A CA 1
ATOM 548 C C . PRO A 1 81 ? -12.010 -4.796 -1.120 1.00 97.88 81 PRO A C 1
ATOM 550 O O . PRO A 1 81 ? -11.180 -5.644 -0.800 1.00 97.88 81 PRO A O 1
ATOM 553 N N . ALA A 1 82 ? -13.264 -4.836 -0.664 1.00 95.94 82 ALA A N 1
ATOM 554 C CA . ALA A 1 82 ? -13.802 -5.975 0.076 1.00 95.94 82 ALA A CA 1
ATOM 555 C C . ALA A 1 82 ? -14.396 -7.042 -0.878 1.00 95.94 82 ALA A C 1
ATOM 557 O O . ALA A 1 82 ? -14.957 -6.691 -1.919 1.00 95.94 82 ALA A O 1
ATOM 558 N N . PRO A 1 83 ? -14.364 -8.341 -0.517 1.00 96.12 83 PRO A N 1
ATOM 559 C CA . PRO A 1 83 ? -13.677 -8.910 0.641 1.00 96.12 83 PRO A CA 1
ATOM 560 C C . PRO A 1 83 ? -12.166 -9.042 0.404 1.00 96.12 83 PRO A C 1
ATOM 562 O O . PRO A 1 83 ? -11.717 -9.214 -0.729 1.00 96.12 83 PRO A O 1
ATOM 565 N N . LEU A 1 84 ? -11.399 -9.047 1.494 1.00 96.81 84 LEU A N 1
ATOM 566 C CA . LEU A 1 84 ? -9.979 -9.388 1.455 1.00 96.81 84 LEU A CA 1
ATOM 567 C C . LEU A 1 84 ? -9.797 -10.896 1.228 1.00 96.81 84 LEU A C 1
ATOM 569 O O . LEU A 1 84 ? -10.585 -11.709 1.716 1.00 96.81 84 LEU A O 1
ATOM 573 N N . ALA A 1 85 ? -8.756 -11.268 0.482 1.00 93.88 85 ALA A N 1
ATOM 574 C CA . ALA A 1 85 ? -8.346 -12.666 0.303 1.00 93.88 85 ALA A CA 1
ATOM 575 C C . ALA A 1 85 ? -7.284 -13.113 1.329 1.00 93.88 85 ALA A C 1
ATOM 577 O O . ALA A 1 85 ? -7.036 -14.311 1.475 1.00 93.88 85 ALA A O 1
ATOM 578 N N . GLY A 1 86 ? -6.674 -12.151 2.019 1.00 96.88 86 GLY A N 1
ATOM 579 C CA . GLY A 1 86 ? -5.558 -12.302 2.940 1.00 96.88 86 GLY A CA 1
ATOM 580 C C . GLY A 1 86 ? -5.132 -10.932 3.470 1.00 96.88 86 GLY A C 1
ATOM 581 O O . GLY A 1 86 ? -5.837 -9.941 3.262 1.00 96.88 86 GLY A O 1
ATOM 582 N N . ASP A 1 87 ? -3.983 -10.889 4.135 1.00 98.50 87 ASP A N 1
ATOM 583 C CA . ASP A 1 87 ? -3.378 -9.632 4.577 1.00 98.50 87 ASP A CA 1
ATOM 584 C C . ASP A 1 87 ? -2.906 -8.803 3.374 1.00 98.50 87 ASP A C 1
ATOM 586 O O . ASP A 1 87 ? -2.509 -9.349 2.340 1.00 98.50 87 ASP A O 1
ATOM 590 N N . VAL A 1 88 ? -2.932 -7.481 3.524 1.00 98.75 88 VAL A N 1
ATOM 591 C CA . VAL A 1 88 ? -2.586 -6.523 2.473 1.00 98.75 88 VAL A CA 1
ATOM 592 C C . VAL A 1 88 ? -1.387 -5.690 2.898 1.00 98.75 88 VAL A C 1
ATOM 594 O O . VAL A 1 88 ? -1.352 -5.153 4.003 1.00 98.75 88 VAL A O 1
ATOM 597 N N . LEU A 1 89 ? -0.419 -5.538 1.997 1.00 98.81 89 LEU A N 1
ATOM 598 C CA . LEU A 1 89 ? 0.751 -4.687 2.183 1.00 98.81 89 LEU A CA 1
ATOM 599 C C . LEU A 1 89 ? 0.872 -3.668 1.050 1.00 98.81 89 LEU A C 1
ATOM 601 O O . LEU A 1 89 ? 1.122 -4.031 -0.098 1.00 98.81 89 LEU A O 1
ATOM 605 N N . VAL A 1 90 ? 0.801 -2.387 1.393 1.00 98.81 90 VAL A N 1
ATOM 606 C CA . VAL A 1 90 ? 1.063 -1.271 0.477 1.00 98.81 90 VAL A CA 1
ATOM 607 C C . VAL A 1 90 ? 2.287 -0.522 0.996 1.00 98.81 90 VAL A C 1
ATOM 609 O O . VAL A 1 90 ? 2.270 -0.050 2.133 1.00 98.81 90 VAL A O 1
ATOM 612 N N . ARG A 1 91 ? 3.387 -0.460 0.231 1.00 98.75 91 ARG A N 1
ATOM 613 C CA . ARG A 1 91 ? 4.639 0.115 0.757 1.00 98.75 91 ARG A CA 1
ATOM 614 C C . ARG A 1 91 ? 5.505 0.889 -0.230 1.00 98.75 91 ARG A C 1
ATOM 616 O O . ARG A 1 91 ? 5.722 0.434 -1.348 1.00 98.75 91 ARG A O 1
ATOM 623 N N . SER A 1 92 ? 6.150 1.943 0.257 1.00 98.62 92 SER A N 1
ATOM 624 C CA . SER A 1 92 ? 7.300 2.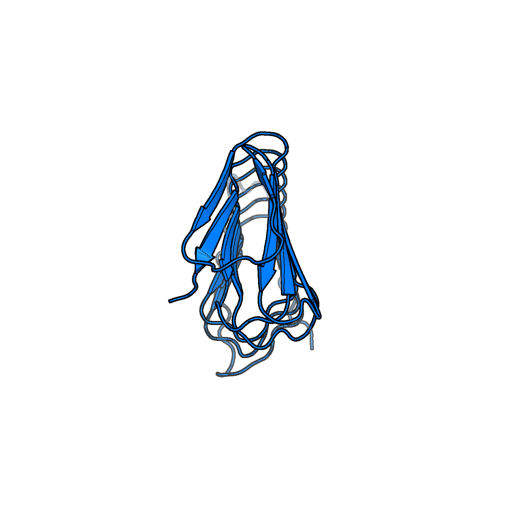577 -0.397 1.00 98.62 92 SER A CA 1
ATOM 625 C C . SER A 1 92 ? 8.466 2.738 0.579 1.00 98.62 92 SER A C 1
ATOM 627 O O . SER A 1 92 ? 8.271 2.925 1.779 1.00 98.62 92 SER A O 1
ATOM 629 N N . GLU A 1 93 ? 9.702 2.649 0.087 1.00 98.56 93 GLU A N 1
ATOM 630 C CA . GLU A 1 93 ? 10.876 3.056 0.874 1.00 98.56 93 GLU A CA 1
ATOM 631 C C . GLU A 1 93 ? 11.160 4.559 0.700 1.00 98.56 93 GLU A C 1
ATOM 633 O O . GLU A 1 93 ? 11.533 5.237 1.659 1.00 98.56 93 GLU A O 1
ATOM 638 N N . ASN A 1 94 ? 10.954 5.102 -0.503 1.00 98.31 94 ASN A N 1
ATOM 639 C CA . ASN A 1 94 ? 11.157 6.515 -0.816 1.00 98.31 94 ASN A CA 1
ATOM 640 C C . ASN A 1 94 ? 10.042 7.010 -1.743 1.00 98.31 94 ASN A C 1
ATOM 642 O O . ASN A 1 94 ? 10.175 6.924 -2.965 1.00 98.31 94 ASN A O 1
ATOM 646 N N . GLY A 1 95 ? 8.976 7.528 -1.146 1.00 98.44 95 GLY A N 1
ATOM 647 C CA . GLY A 1 95 ? 7.799 8.051 -1.828 1.00 98.44 95 GLY A CA 1
ATOM 648 C C . GLY A 1 95 ? 6.564 7.999 -0.939 1.00 98.44 95 GLY A C 1
ATOM 649 O O . GLY A 1 95 ? 6.573 7.393 0.143 1.00 98.44 95 GLY A O 1
ATOM 650 N N . ASP A 1 96 ? 5.514 8.652 -1.406 1.00 98.81 96 ASP A N 1
ATOM 651 C CA . ASP A 1 96 ? 4.236 8.714 -0.714 1.00 98.81 96 ASP A CA 1
ATOM 652 C C . ASP A 1 96 ? 3.442 7.424 -0.957 1.00 98.81 96 ASP A C 1
ATOM 654 O O . ASP A 1 96 ? 3.619 6.723 -1.961 1.00 98.81 96 ASP A O 1
ATOM 658 N N . VAL A 1 97 ? 2.589 7.064 0.003 1.00 98.88 97 VAL A N 1
ATOM 659 C CA . VAL A 1 97 ? 1.757 5.862 -0.095 1.00 98.88 97 VAL A CA 1
ATOM 660 C C . VAL A 1 97 ? 0.297 6.209 0.136 1.00 98.88 97 VAL A C 1
ATOM 662 O O . VAL A 1 97 ? -0.095 6.593 1.234 1.00 98.88 97 VAL A O 1
ATOM 665 N N . GLU A 1 98 ? -0.511 5.996 -0.897 1.00 98.75 98 GLU A N 1
ATOM 666 C CA . GLU A 1 98 ? -1.954 6.188 -0.892 1.00 98.75 98 GLU A CA 1
ATOM 667 C C . GLU A 1 98 ? -2.674 4.833 -0.952 1.00 98.75 98 GLU A C 1
ATOM 669 O O . GLU A 1 98 ? -2.514 4.054 -1.897 1.00 98.75 98 GLU A O 1
ATOM 674 N N . ALA A 1 99 ? -3.525 4.559 0.035 1.00 98.62 99 ALA A N 1
ATOM 675 C CA . ALA A 1 99 ? -4.396 3.389 0.036 1.00 98.62 99 ALA A CA 1
ATOM 676 C C . ALA A 1 99 ? -5.868 3.807 0.116 1.00 98.62 99 ALA A C 1
ATOM 678 O O . ALA A 1 99 ? -6.305 4.445 1.074 1.00 98.62 99 ALA A O 1
ATOM 679 N N . ALA A 1 100 ? -6.659 3.409 -0.877 1.00 98.69 100 ALA A N 1
ATOM 680 C CA . ALA A 1 100 ? -8.105 3.559 -0.860 1.00 98.69 100 ALA A CA 1
ATOM 681 C C . ALA A 1 100 ? -8.740 2.254 -0.372 1.00 98.69 100 ALA A C 1
ATOM 683 O O . ALA A 1 100 ? -8.863 1.291 -1.125 1.00 98.69 100 ALA A O 1
ATOM 684 N N . VAL A 1 101 ? -9.130 2.206 0.898 1.00 98.69 101 VAL A N 1
ATOM 685 C CA . VAL A 1 101 ? -9.616 0.988 1.556 1.00 98.69 101 VAL A CA 1
ATOM 686 C C . VAL A 1 101 ? -11.138 0.982 1.595 1.00 98.69 101 VAL A C 1
ATOM 688 O O . VAL A 1 101 ? -11.773 1.952 2.009 1.00 98.69 101 VAL A O 1
ATOM 691 N N . SER A 1 102 ? -11.748 -0.120 1.163 1.00 98.31 102 SER A N 1
ATOM 692 C CA . SER A 1 102 ? -13.194 -0.311 1.274 1.00 98.31 102 SER A CA 1
ATOM 693 C C . SER A 1 102 ? -13.629 -0.293 2.747 1.00 98.31 102 SER A C 1
ATOM 695 O O . SER A 1 102 ? -13.068 -1.043 3.542 1.00 98.31 102 SER A O 1
ATOM 697 N N . PRO A 1 103 ? -14.661 0.479 3.136 1.00 97.44 103 PRO A N 1
ATOM 698 C CA . PRO A 1 103 ? -15.142 0.509 4.522 1.00 97.44 103 PRO A CA 1
ATOM 699 C C . PRO A 1 103 ? -15.739 -0.833 4.983 1.00 97.44 103 PRO A C 1
ATOM 701 O O . PRO A 1 103 ? -15.860 -1.070 6.181 1.00 97.44 103 PRO A O 1
ATOM 704 N N . ASP A 1 104 ? -16.084 -1.715 4.039 1.00 97.44 104 ASP A N 1
ATOM 705 C CA . ASP A 1 104 ? -16.640 -3.049 4.296 1.00 97.44 104 ASP A CA 1
ATOM 706 C C . ASP A 1 104 ? -15.573 -4.144 4.520 1.00 97.44 104 ASP A C 1
ATOM 708 O O . ASP A 1 104 ? -15.916 -5.328 4.594 1.00 97.44 104 ASP A O 1
ATOM 712 N N . VAL A 1 105 ? -14.276 -3.802 4.570 1.00 97.81 105 VAL A N 1
ATOM 713 C CA . VAL A 1 105 ? -13.236 -4.797 4.887 1.00 97.81 105 VAL A CA 1
ATOM 714 C C . VAL A 1 105 ? -13.294 -5.212 6.356 1.00 97.81 105 VAL A C 1
ATOM 716 O O . VAL A 1 105 ? -13.710 -4.457 7.232 1.00 97.81 105 VAL A O 1
ATOM 719 N N . ASP A 1 106 ? -12.826 -6.427 6.616 1.00 97.88 106 ASP A N 1
ATOM 720 C CA . ASP A 1 106 ? -12.683 -6.983 7.954 1.00 97.88 106 ASP A CA 1
ATOM 721 C C . ASP A 1 106 ? -11.188 -7.138 8.270 1.00 97.88 106 ASP A C 1
ATOM 723 O O . ASP A 1 106 ? -10.566 -8.143 7.911 1.00 97.88 106 ASP A O 1
ATOM 727 N N . ALA A 1 107 ? -10.596 -6.091 8.852 1.00 98.25 107 ALA A N 1
ATOM 728 C CA . ALA A 1 107 ? -9.156 -5.997 9.054 1.00 98.25 107 ALA A CA 1
ATOM 729 C C . ALA A 1 107 ? -8.733 -5.016 10.151 1.00 98.25 107 ALA A C 1
ATOM 731 O O . ALA A 1 107 ? -9.394 -4.015 10.431 1.00 98.25 107 ALA A O 1
ATOM 732 N N . VAL A 1 108 ? -7.560 -5.274 10.719 1.00 98.62 108 VAL A N 1
ATOM 733 C CA . VAL A 1 108 ? -6.785 -4.286 11.466 1.00 98.62 108 VAL A CA 1
ATOM 734 C C . VAL A 1 108 ? -5.989 -3.449 10.466 1.00 98.62 108 VAL A C 1
ATOM 736 O O . VAL A 1 108 ? -5.204 -3.985 9.692 1.00 98.62 108 VAL A O 1
ATOM 739 N N . VAL A 1 109 ? -6.198 -2.138 10.477 1.00 98.69 109 VAL A N 1
ATOM 740 C CA . VAL A 1 109 ? -5.455 -1.161 9.679 1.00 98.69 109 VAL A CA 1
ATOM 741 C C . VAL A 1 109 ? -4.256 -0.668 10.486 1.00 98.69 109 VAL A C 1
ATOM 743 O O . VAL A 1 109 ? -4.420 -0.211 11.621 1.00 98.69 109 VAL A O 1
ATOM 746 N N . ASP A 1 110 ? -3.067 -0.728 9.891 1.00 98.69 110 ASP A N 1
ATOM 747 C CA . ASP A 1 110 ? -1.813 -0.202 10.435 1.00 98.69 110 ASP A CA 1
ATOM 748 C C . ASP A 1 110 ? -1.116 0.679 9.390 1.00 98.69 110 ASP A C 1
ATOM 750 O O . ASP A 1 110 ? -0.436 0.199 8.481 1.00 98.69 110 ASP A O 1
ATOM 754 N N . ALA A 1 111 ? -1.315 1.989 9.507 1.00 98.81 111 ALA A N 1
ATOM 755 C CA . ALA A 1 111 ? -0.720 2.995 8.641 1.00 98.81 111 ALA A CA 1
ATOM 756 C C . ALA A 1 111 ? 0.452 3.665 9.363 1.00 98.81 111 ALA A C 1
ATOM 758 O O . ALA A 1 111 ? 0.285 4.188 10.467 1.00 98.81 111 ALA A O 1
ATOM 759 N N . GLN A 1 112 ? 1.646 3.662 8.774 1.00 98.69 112 GLN A N 1
ATOM 760 C CA . GLN A 1 112 ? 2.852 4.149 9.446 1.00 98.69 112 GLN A CA 1
ATOM 761 C C . GLN A 1 112 ? 3.864 4.779 8.492 1.00 98.69 112 GLN A C 1
ATOM 763 O O . GLN A 1 112 ? 4.108 4.284 7.396 1.00 98.69 112 GLN A O 1
ATOM 768 N N . THR A 1 113 ? 4.541 5.822 8.966 1.00 98.62 113 THR A N 1
ATOM 769 C CA . THR A 1 113 ? 5.724 6.376 8.303 1.00 98.62 113 THR A CA 1
ATOM 770 C C . THR A 1 113 ? 6.886 6.562 9.272 1.00 98.62 113 THR A C 1
ATOM 772 O O . THR A 1 113 ? 6.684 6.739 10.476 1.00 98.62 113 THR A O 1
ATOM 775 N N . THR A 1 114 ? 8.121 6.505 8.766 1.00 98.44 114 THR A N 1
ATOM 776 C CA . THR A 1 114 ? 9.307 6.881 9.560 1.00 98.44 114 THR A CA 1
ATOM 777 C C . THR A 1 114 ? 9.607 8.372 9.438 1.00 98.44 114 THR A C 1
ATOM 779 O O . THR A 1 114 ? 9.879 9.023 10.447 1.00 98.44 114 THR A O 1
ATOM 782 N N . ASN A 1 115 ? 9.551 8.918 8.220 1.00 98.00 115 ASN A N 1
ATOM 783 C CA . ASN A 1 115 ? 9.810 10.324 7.930 1.00 98.00 115 ASN A CA 1
ATOM 784 C C . ASN A 1 115 ? 8.683 10.889 7.056 1.00 98.00 115 ASN A C 1
ATOM 786 O O . ASN A 1 115 ? 8.784 10.875 5.832 1.00 98.00 115 ASN A O 1
ATOM 790 N N . GLY A 1 116 ? 7.641 11.403 7.706 1.00 98.12 116 GLY A N 1
ATOM 791 C CA . GLY A 1 116 ? 6.460 11.974 7.064 1.00 98.12 116 GLY A CA 1
ATOM 792 C C . GLY A 1 116 ? 5.317 12.116 8.063 1.00 98.12 116 GLY A C 1
ATOM 793 O O . GLY A 1 116 ? 5.540 12.049 9.278 1.00 98.12 116 GLY A O 1
ATOM 794 N N . THR A 1 117 ? 4.109 12.277 7.541 1.00 98.50 117 THR A N 1
ATOM 795 C CA . THR A 1 117 ? 2.857 12.289 8.302 1.00 98.50 117 THR A CA 1
ATOM 796 C C . THR A 1 117 ? 1.957 11.137 7.863 1.00 98.50 117 THR A C 1
ATOM 798 O O . THR A 1 117 ? 2.005 10.710 6.713 1.00 98.50 117 THR A O 1
ATOM 801 N N . VAL A 1 118 ? 1.139 10.626 8.781 1.00 98.81 118 VAL A N 1
ATOM 802 C CA . VAL A 1 118 ? 0.059 9.685 8.468 1.00 98.81 118 VAL A CA 1
ATOM 803 C C . VAL A 1 118 ? -1.277 10.395 8.599 1.00 98.81 118 VAL A C 1
ATOM 805 O O . VAL A 1 118 ? -1.568 10.962 9.653 1.00 98.81 118 VAL A O 1
ATOM 808 N N . ASP A 1 119 ? -2.095 10.306 7.558 1.00 98.12 119 ASP A N 1
ATOM 809 C CA . ASP A 1 119 ? -3.477 10.765 7.557 1.00 98.12 119 ASP A CA 1
ATOM 810 C C . ASP A 1 119 ? -4.425 9.604 7.221 1.00 98.12 119 ASP A C 1
ATOM 812 O O . ASP A 1 119 ? -4.118 8.746 6.388 1.00 98.12 119 ASP A O 1
ATOM 816 N N . VAL A 1 120 ? -5.551 9.537 7.937 1.00 98.00 120 VAL A N 1
ATOM 817 C CA . VAL A 1 120 ? -6.580 8.520 7.716 1.00 98.00 120 VAL A CA 1
ATOM 818 C C . VAL A 1 120 ? -7.955 9.171 7.720 1.00 98.00 120 VAL A C 1
ATOM 820 O O . VAL A 1 120 ? -8.412 9.651 8.759 1.00 98.00 120 VAL A O 1
ATOM 823 N N . ASP A 1 121 ? -8.641 9.096 6.583 1.00 96.69 121 ASP A N 1
ATOM 824 C CA . ASP A 1 121 ? -9.880 9.823 6.326 1.00 96.69 121 ASP A CA 1
ATOM 825 C C . ASP A 1 121 ? -11.022 8.915 5.837 1.00 96.69 121 ASP A C 1
ATOM 827 O O . ASP A 1 121 ? -10.872 8.027 4.998 1.00 96.69 121 ASP A O 1
ATOM 831 N N . GLY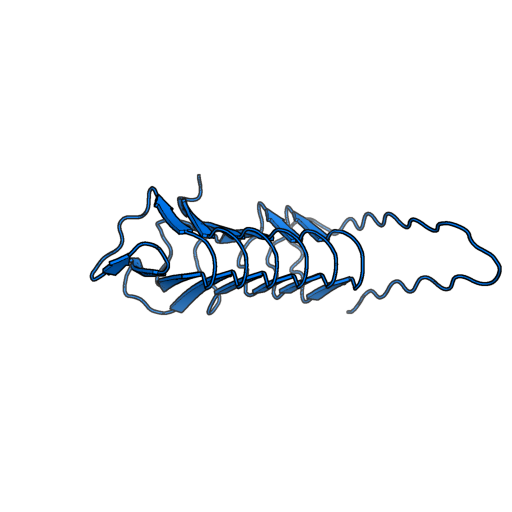 A 1 122 ? -12.233 9.168 6.339 1.00 95.44 122 GLY A N 1
ATOM 832 C CA . GLY A 1 122 ? -13.452 8.497 5.866 1.00 95.44 122 GLY A CA 1
ATOM 833 C C . GLY A 1 122 ? -13.631 7.036 6.304 1.00 95.44 122 GLY A C 1
ATOM 834 O O . GLY A 1 122 ? -14.553 6.384 5.821 1.00 95.44 122 GLY A O 1
ATOM 835 N N . LEU A 1 123 ? -12.800 6.530 7.221 1.00 96.62 123 LEU A N 1
ATOM 836 C CA . LEU A 1 123 ? -12.900 5.180 7.786 1.00 96.62 123 LEU A CA 1
ATOM 837 C C . LEU A 1 123 ? -13.311 5.219 9.266 1.00 96.62 123 LEU A C 1
ATOM 839 O O . LEU A 1 123 ? -12.695 5.912 10.076 1.00 96.62 123 LEU A O 1
ATOM 843 N N . ASP A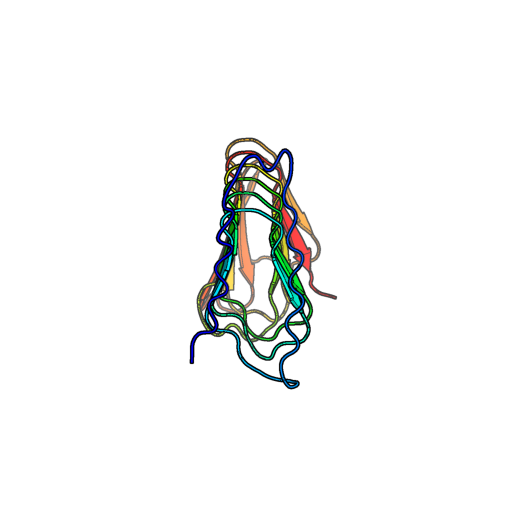 1 124 ? -14.319 4.426 9.636 1.00 95.62 124 ASP A N 1
ATOM 844 C CA . ASP A 1 124 ? -14.810 4.306 11.016 1.00 95.62 124 ASP A CA 1
ATOM 845 C C . ASP A 1 124 ? -13.970 3.292 11.819 1.00 95.62 124 ASP A C 1
ATOM 847 O O . ASP A 1 124 ? -14.423 2.198 12.163 1.00 95.62 124 ASP A O 1
ATOM 851 N N . LEU A 1 125 ? -12.718 3.654 12.108 1.00 96.94 125 LEU A N 1
ATOM 852 C CA . LEU A 1 125 ? -11.780 2.802 12.841 1.00 96.94 125 LEU A CA 1
ATOM 853 C C . LEU A 1 125 ? -12.175 2.623 14.319 1.00 96.94 125 LEU A C 1
ATOM 855 O O . LEU A 1 125 ? -12.283 3.587 15.081 1.00 96.94 125 LEU A O 1
ATOM 859 N N . GLN A 1 126 ? -12.321 1.370 14.749 1.00 97.38 126 GLN A N 1
ATOM 860 C CA . GLN A 1 126 ? -12.577 0.981 16.140 1.00 97.38 126 GLN A CA 1
ATOM 861 C C . GLN A 1 126 ? -11.277 0.675 16.888 1.00 97.38 126 GLN A C 1
ATOM 863 O O . GLN A 1 126 ? -10.292 0.255 16.283 1.00 97.38 126 GLN A O 1
ATOM 868 N N . ASP A 1 127 ? -11.279 0.881 18.211 1.00 94.19 127 ASP A N 1
ATOM 869 C CA . ASP A 1 127 ? -10.152 0.581 19.113 1.00 94.19 127 ASP A CA 1
ATOM 870 C C . ASP A 1 127 ? -8.787 1.113 18.627 1.00 94.19 127 ASP A C 1
ATOM 872 O O . ASP A 1 127 ? -7.731 0.539 18.897 1.00 94.19 127 ASP A O 1
ATOM 876 N N . GLY A 1 128 ? -8.819 2.230 17.898 1.00 90.19 128 GLY A N 1
ATOM 877 C CA . GLY A 1 128 ? -7.662 2.791 17.223 1.00 90.19 128 GLY A CA 1
ATOM 878 C C . GLY A 1 128 ? -6.835 3.761 18.060 1.00 90.19 128 GLY A C 1
ATOM 879 O O . GLY A 1 128 ? -7.270 4.306 19.079 1.00 90.19 128 GLY A O 1
ATOM 880 N N . SER A 1 129 ? -5.623 4.016 17.582 1.00 95.25 129 SER A N 1
ATOM 881 C CA . SER A 1 129 ? -4.737 5.065 18.075 1.00 95.25 129 SER A CA 1
ATOM 882 C C . SER A 1 129 ? -4.241 5.887 16.898 1.00 95.25 129 SER A C 1
ATOM 884 O O . SER A 1 129 ? -3.840 5.327 15.884 1.00 95.25 129 SER A O 1
ATOM 886 N N . SER A 1 130 ? -4.249 7.208 17.049 1.00 95.19 130 SER A N 1
ATOM 887 C CA . SER A 1 130 ? -3.773 8.149 16.040 1.00 95.19 130 SER A CA 1
ATOM 888 C C . SER A 1 130 ? -2.616 8.981 16.585 1.00 95.19 130 SER A C 1
ATOM 890 O O . SER A 1 130 ? -2.707 9.531 17.688 1.00 95.19 130 SER A O 1
ATOM 892 N N . GLY A 1 131 ? -1.564 9.129 15.792 1.00 96.69 131 GLY A N 1
ATOM 893 C CA . GLY A 1 131 ? -0.472 10.065 16.016 1.00 96.69 131 GLY A CA 1
ATOM 894 C C . GLY A 1 131 ? 0.161 10.480 14.692 1.00 96.69 131 GLY A C 1
ATOM 895 O O . GLY A 1 131 ? -0.147 9.903 13.656 1.00 96.69 131 GLY A O 1
ATOM 896 N N . ASP A 1 132 ? 1.070 11.454 14.746 1.00 97.44 132 ASP A N 1
ATOM 897 C CA . ASP A 1 132 ? 1.616 12.107 13.547 1.00 97.44 132 ASP A CA 1
ATOM 898 C C . ASP A 1 132 ? 2.260 11.126 12.553 1.00 97.44 132 ASP A C 1
ATOM 900 O O . ASP A 1 132 ? 2.193 11.342 11.352 1.00 97.44 132 ASP A O 1
ATOM 904 N N . THR A 1 133 ? 2.877 10.041 13.035 1.00 98.31 133 THR A N 1
ATOM 905 C CA . THR A 1 133 ? 3.631 9.090 12.196 1.00 98.31 133 THR A CA 1
ATOM 906 C C . THR A 1 133 ? 3.041 7.681 12.169 1.00 98.31 133 THR A C 1
ATOM 908 O O . THR A 1 133 ? 3.633 6.782 11.572 1.00 98.31 133 THR A O 1
ATOM 911 N N . ARG A 1 134 ? 1.926 7.439 12.867 1.00 98.50 134 ARG A N 1
ATOM 912 C CA . ARG A 1 134 ? 1.272 6.127 12.893 1.00 98.50 134 ARG A CA 1
ATOM 913 C C . ARG A 1 134 ? -0.187 6.241 13.297 1.00 98.50 134 ARG A C 1
ATOM 915 O O . ARG A 1 134 ? -0.503 6.839 14.327 1.00 98.50 134 ARG A O 1
ATOM 922 N N . VAL A 1 135 ? -1.047 5.577 12.539 1.00 98.62 135 VAL A N 1
ATOM 923 C CA . VAL A 1 135 ? -2.460 5.389 12.850 1.00 98.62 135 VAL A CA 1
ATOM 924 C C . VAL A 1 135 ? -2.770 3.898 12.807 1.00 98.62 135 VAL A C 1
ATOM 926 O O . VAL A 1 135 ? -2.388 3.195 11.879 1.00 98.62 135 VAL A O 1
ATOM 929 N N . THR A 1 136 ? -3.458 3.415 13.834 1.00 98.44 136 THR A N 1
ATOM 930 C CA . THR A 1 136 ? -3.932 2.031 13.935 1.00 98.44 136 THR A CA 1
ATOM 931 C C . THR A 1 136 ? -5.419 2.025 14.238 1.00 98.44 136 THR A C 1
ATOM 933 O O . THR A 1 136 ? -5.918 2.951 14.881 1.00 98.44 136 THR A O 1
ATOM 936 N N . GLY A 1 137 ? -6.122 0.976 13.834 1.00 98.31 137 GLY A N 1
ATOM 937 C CA . GLY A 1 137 ? -7.511 0.752 14.220 1.00 98.31 137 GLY A CA 1
ATOM 938 C C . GLY A 1 137 ? -8.122 -0.433 13.493 1.00 98.31 137 GLY A C 1
ATOM 939 O O . GLY A 1 137 ? -7.492 -1.022 12.628 1.00 98.31 137 GLY A O 1
ATOM 940 N N . THR A 1 138 ? -9.341 -0.806 13.859 1.00 98.62 138 THR A N 1
ATOM 941 C CA . THR A 1 138 ? -10.001 -2.009 13.337 1.00 98.62 138 THR A CA 1
ATOM 942 C C . THR A 1 138 ? -11.245 -1.646 12.534 1.00 98.62 138 THR A C 1
ATOM 944 O O . THR A 1 138 ? -12.068 -0.851 12.989 1.00 98.62 138 THR A O 1
ATOM 947 N N . LEU A 1 139 ? -11.391 -2.254 11.360 1.00 98.12 139 LEU A N 1
ATOM 948 C CA . LEU A 1 139 ? -12.615 -2.311 10.564 1.00 98.12 139 LEU A CA 1
ATOM 949 C C . LEU A 1 139 ? -13.193 -3.726 10.672 1.00 98.12 139 LEU A C 1
ATOM 951 O O . LEU A 1 139 ? -12.457 -4.708 10.582 1.00 98.12 139 LEU A O 1
ATOM 955 N N . GLY A 1 140 ? -14.504 -3.842 10.877 1.00 96.50 140 GLY A N 1
ATOM 956 C CA . GLY A 1 140 ? -15.143 -5.144 11.085 1.00 96.50 140 GLY A CA 1
ATOM 957 C C . GLY A 1 140 ? -14.700 -5.833 12.382 1.00 96.50 140 GLY A C 1
ATOM 958 O O . GLY A 1 140 ? -14.671 -5.203 13.439 1.00 96.50 140 GLY A O 1
ATOM 959 N N . ASP A 1 141 ? -14.394 -7.128 12.295 1.00 96.88 141 ASP A N 1
ATOM 960 C CA . ASP A 1 141 ? -13.971 -7.994 13.403 1.00 96.88 141 ASP A CA 1
ATOM 961 C C . ASP A 1 141 ? -12.428 -8.115 13.515 1.00 96.88 141 ASP A C 1
ATOM 963 O O . ASP A 1 141 ? -11.922 -8.719 14.464 1.00 96.88 141 ASP A O 1
ATOM 967 N N . GLY A 1 142 ? -11.675 -7.544 12.567 1.00 96.00 142 GLY A N 1
ATOM 968 C CA . GLY A 1 142 ? -10.214 -7.576 12.500 1.00 96.00 142 GLY A CA 1
ATOM 969 C C . GLY A 1 142 ? -9.629 -8.919 12.057 1.00 96.00 142 GLY A C 1
ATOM 970 O O . GLY A 1 142 ? -8.625 -9.352 12.620 1.00 96.00 142 GLY A O 1
ATOM 971 N N . THR A 1 143 ? -10.251 -9.622 11.100 1.00 97.25 143 THR A N 1
ATOM 972 C CA . THR A 1 143 ? -9.791 -10.972 10.700 1.00 97.25 143 THR A CA 1
ATOM 973 C C . THR A 1 143 ? -8.514 -11.010 9.855 1.00 97.25 143 THR A C 1
ATOM 975 O O . THR A 1 143 ? -7.854 -12.051 9.838 1.00 97.25 143 THR A O 1
ATOM 978 N N . HIS A 1 144 ? -8.155 -9.902 9.206 1.00 98.31 144 HIS A N 1
ATOM 979 C CA . HIS A 1 144 ? -6.927 -9.728 8.417 1.00 98.31 144 HIS A CA 1
ATOM 980 C C . HIS A 1 144 ? -6.148 -8.485 8.867 1.00 98.31 144 HIS A C 1
ATOM 982 O O . HIS A 1 144 ? -6.598 -7.737 9.737 1.00 98.31 144 HIS A O 1
ATOM 988 N N . GLU A 1 145 ? -5.001 -8.235 8.246 1.00 98.50 145 GLU A N 1
ATOM 989 C CA . GLU A 1 145 ? -4.225 -7.005 8.405 1.00 98.50 145 GLU A CA 1
ATOM 990 C C . GLU A 1 145 ? -4.170 -6.201 7.094 1.00 98.50 145 GLU A C 1
ATOM 992 O O . GLU A 1 145 ? -4.024 -6.763 6.011 1.00 98.50 145 GLU A O 1
ATOM 997 N N . VAL A 1 146 ? -4.281 -4.875 7.184 1.00 98.75 146 VAL A N 1
ATOM 998 C CA . VAL A 1 146 ? -4.007 -3.936 6.089 1.00 98.75 146 VAL A CA 1
ATOM 999 C C . VAL A 1 146 ? -2.907 -2.992 6.552 1.00 98.75 146 VAL A C 1
ATOM 1001 O O . VAL A 1 146 ? -3.147 -2.084 7.350 1.00 98.75 146 VAL A O 1
ATOM 1004 N N . THR A 1 147 ? -1.705 -3.198 6.028 1.00 98.88 147 THR A N 1
ATOM 1005 C CA . THR A 1 147 ? -0.509 -2.453 6.419 1.00 98.88 147 THR A CA 1
ATOM 1006 C C . THR A 1 147 ? -0.103 -1.494 5.308 1.00 98.88 147 THR A C 1
ATOM 1008 O O . THR A 1 147 ? 0.174 -1.913 4.181 1.00 98.88 147 THR A O 1
ATOM 101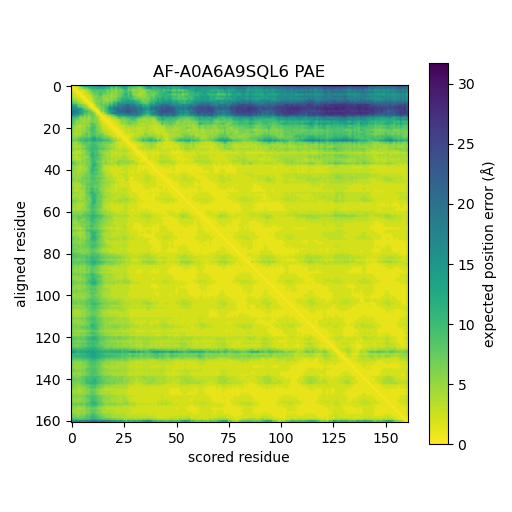1 N N . VAL A 1 148 ? -0.025 -0.204 5.633 1.00 98.88 148 VAL A N 1
ATOM 1012 C CA . VAL A 1 148 ? 0.324 0.872 4.694 1.00 98.88 148 VAL A CA 1
ATOM 1013 C C . VAL A 1 148 ? 1.554 1.603 5.222 1.00 98.88 148 VAL A C 1
ATOM 1015 O O . VAL A 1 148 ? 1.519 2.165 6.316 1.00 98.88 148 VAL A O 1
ATOM 1018 N N . VAL A 1 149 ? 2.674 1.549 4.496 1.00 98.81 149 VAL A N 1
ATOM 1019 C CA . VAL A 1 149 ? 3.977 1.964 5.042 1.00 98.81 149 VAL A CA 1
ATOM 1020 C C . VAL A 1 149 ? 4.787 2.806 4.075 1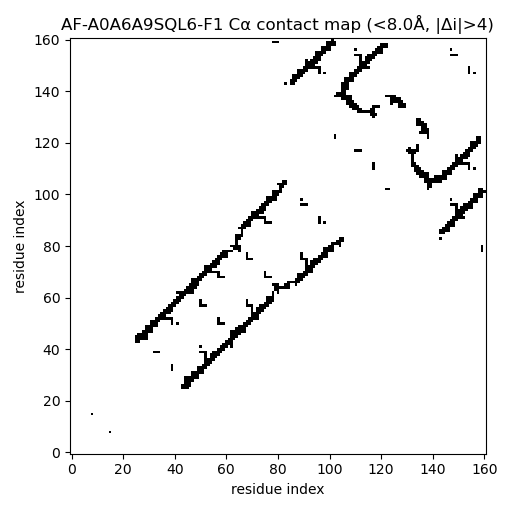.00 98.81 149 VAL A C 1
ATOM 1022 O O . VAL A 1 149 ? 5.102 2.342 2.985 1.00 98.81 149 VAL A O 1
ATOM 1025 N N . SER A 1 150 ? 5.266 3.959 4.537 1.00 98.62 150 SER A N 1
ATOM 1026 C CA . SER A 1 150 ? 6.399 4.648 3.909 1.00 98.62 150 SER A CA 1
ATOM 1027 C C . SER A 1 150 ? 7.603 4.720 4.852 1.00 98.62 150 SER A C 1
ATOM 1029 O O . SER A 1 150 ? 7.452 4.892 6.062 1.00 98.62 150 SER A O 1
ATOM 1031 N N . THR A 1 151 ? 8.828 4.606 4.339 1.00 98.56 151 THR A N 1
ATOM 1032 C CA . THR A 1 151 ? 10.011 4.983 5.136 1.00 98.56 151 THR A CA 1
ATOM 1033 C C . THR A 1 151 ? 10.284 6.484 5.009 1.00 98.56 151 THR A C 1
ATOM 1035 O O . THR A 1 151 ? 10.517 7.154 6.019 1.00 98.56 151 THR A O 1
ATOM 1038 N N . ASN A 1 152 ? 10.227 7.030 3.793 1.00 98.31 152 ASN A N 1
ATOM 1039 C CA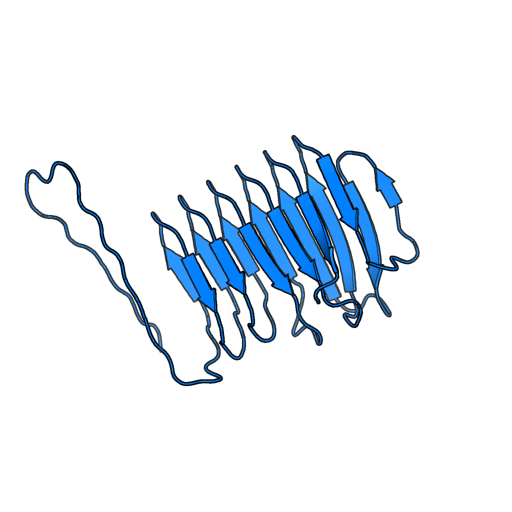 . ASN A 1 152 ? 10.441 8.448 3.508 1.00 98.31 152 ASN A CA 1
ATOM 1040 C C . ASN A 1 152 ? 9.329 8.966 2.592 1.00 98.31 152 ASN A C 1
ATOM 1042 O O . ASN A 1 152 ? 9.449 8.872 1.372 1.00 98.31 152 ASN A O 1
ATOM 1046 N N . GLY A 1 153 ? 8.281 9.514 3.198 1.00 98.38 153 GLY A N 1
ATOM 1047 C CA . GLY A 1 153 ? 7.075 9.976 2.522 1.00 98.38 153 GLY A CA 1
ATOM 1048 C C . GLY A 1 153 ? 5.880 10.005 3.466 1.00 98.38 153 GLY A C 1
ATOM 1049 O O . GLY A 1 153 ? 5.929 9.474 4.586 1.00 98.38 153 GLY A O 1
ATOM 1050 N N . ASP A 1 154 ? 4.817 10.646 3.010 1.00 98.75 154 ASP A N 1
ATOM 1051 C CA . ASP A 1 154 ? 3.538 10.688 3.699 1.00 98.75 154 ASP A CA 1
ATOM 1052 C C . ASP A 1 154 ? 2.735 9.408 3.411 1.00 98.75 154 ASP A C 1
ATOM 1054 O O . ASP A 1 154 ? 2.941 8.711 2.413 1.00 98.75 154 ASP A O 1
ATOM 1058 N N . VAL A 1 155 ? 1.842 9.057 4.335 1.00 98.88 155 VAL A N 1
ATOM 1059 C CA . VAL A 1 155 ? 0.917 7.931 4.177 1.00 98.88 155 VAL A CA 1
ATOM 1060 C C . VAL A 1 155 ? -0.503 8.450 4.294 1.00 98.88 155 VAL A C 1
ATOM 1062 O O . VAL A 1 155 ? -0.886 8.960 5.345 1.00 98.88 155 VAL A O 1
ATOM 1065 N N . GLU A 1 156 ? -1.288 8.271 3.239 1.00 98.75 156 GLU A N 1
ATOM 1066 C CA . GLU A 1 156 ? -2.707 8.607 3.205 1.00 98.75 156 GLU A CA 1
ATOM 1067 C C . GLU A 1 156 ? -3.530 7.327 3.066 1.00 98.75 156 GLU A C 1
ATOM 1069 O O . GLU A 1 156 ? -3.374 6.550 2.120 1.00 98.75 156 GLU A O 1
ATOM 1074 N N . VAL A 1 157 ? -4.440 7.101 4.010 1.00 98.69 157 VAL A N 1
ATOM 1075 C CA . VAL A 1 157 ? -5.437 6.035 3.906 1.00 98.69 157 VAL A CA 1
ATOM 1076 C C . VAL A 1 157 ? -6.817 6.660 3.862 1.00 98.69 157 VAL A C 1
ATOM 1078 O O . VAL A 1 157 ? -7.238 7.327 4.800 1.00 98.69 157 VAL A O 1
ATOM 1081 N N . ARG A 1 158 ? -7.562 6.410 2.791 1.00 98.44 158 ARG A N 1
ATOM 1082 C CA . ARG A 1 158 ? -8.906 6.966 2.615 1.00 98.44 158 ARG A CA 1
ATOM 1083 C C . ARG A 1 158 ? -9.934 5.890 2.324 1.00 98.44 158 ARG A C 1
ATOM 1085 O O . ARG A 1 158 ? -9.595 4.804 1.860 1.00 98.44 158 ARG A O 1
ATOM 1092 N N . ALA A 1 159 ? -11.207 6.209 2.523 1.00 98.00 159 ALA A N 1
ATOM 1093 C CA . ALA A 1 159 ? -12.286 5.351 2.049 1.00 98.00 159 ALA A CA 1
ATOM 1094 C C . ALA A 1 159 ? -12.259 5.191 0.516 1.00 98.00 159 ALA A C 1
ATOM 1096 O O . ALA A 1 159 ? -12.101 6.163 -0.235 1.00 98.00 159 ALA A O 1
ATOM 1097 N N . LEU A 1 160 ? -12.446 3.954 0.056 1.00 96.88 160 LEU A N 1
ATOM 1098 C CA . LEU A 1 160 ? -12.716 3.642 -1.345 1.00 96.88 160 LEU A CA 1
ATOM 1099 C C . LEU A 1 160 ? -14.155 4.053 -1.697 1.00 96.88 160 LEU A C 1
ATOM 1101 O O . LEU A 1 160 ? -15.081 3.790 -0.926 1.00 96.88 160 LEU A O 1
ATOM 1105 N N . ALA A 1 161 ? -14.317 4.724 -2.840 1.00 86.06 161 ALA A N 1
ATOM 1106 C CA . ALA A 1 161 ? -15.581 5.301 -3.307 1.00 86.06 161 ALA A CA 1
ATOM 1107 C C . ALA A 1 161 ? -16.291 4.426 -4.347 1.00 86.06 161 ALA A C 1
ATOM 1109 O O . ALA A 1 161 ? -15.584 3.739 -5.117 1.00 86.06 161 ALA A O 1
#

Mean predicted aligned error: 4.63 Å